Protein AF-A0A1M5XCA6-F1 (afdb_monomer_lite)

Sequence (70 aa):
MQSVIRRHKTLGAWVPRWVPGPCHNPDCEAYVEPGARPDAYEP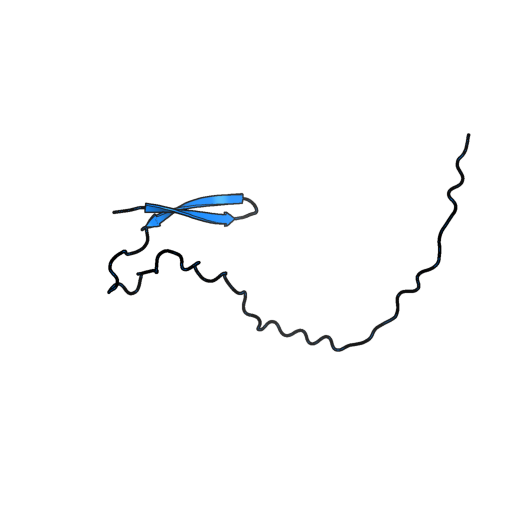DASGVDALGPDAAEPDQEPGAPTARTS

pLDDT: mean 72.37, std 17.54, range [44.75, 96.94]

Foldseek 3Di:
DDWDWDWDDDPNDTDTDIDDDADPDPPDPRHDPVPPDPPDPPPPPPPDDDDDDDDDDDPDDDDDDDDDDD

Radius of gyration: 26.42 Å; chains: 1; bounding box: 48×56×49 Å

Structure (mmCIF, N/CA/C/O backbone):
data_AF-A0A1M5XCA6-F1
#
_entry.id   AF-A0A1M5XCA6-F1
#
loop_
_atom_site.group_PDB
_atom_site.id
_atom_site.type_symbol
_atom_site.label_atom_id
_atom_site.label_alt_id
_atom_site.label_comp_id
_atom_site.label_asym_id
_atom_site.label_entity_id
_atom_site.label_seq_id
_atom_site.pdbx_PDB_ins_code
_atom_site.Cartn_x
_atom_site.Cartn_y
_atom_site.Cartn_z
_atom_site.occupancy
_atom_site.B_iso_or_equiv
_atom_site.auth_seq_id
_atom_site.auth_comp_id
_atom_site.auth_asym_id
_atom_site.auth_atom_id
_atom_site.pdbx_PDB_model_num
ATOM 1 N N . MET A 1 1 ? 17.369 -9.171 1.168 1.00 65.75 1 MET A N 1
ATOM 2 C CA . MET A 1 1 ? 15.903 -8.978 1.124 1.00 65.75 1 MET A CA 1
ATOM 3 C C . MET A 1 1 ? 15.619 -7.677 1.855 1.00 65.75 1 MET A C 1
ATOM 5 O O . MET A 1 1 ? 15.912 -7.617 3.040 1.00 65.75 1 MET A O 1
ATOM 9 N N . GLN A 1 2 ? 15.157 -6.633 1.166 1.00 82.19 2 GLN A N 1
ATOM 10 C CA . GLN A 1 2 ? 14.844 -5.347 1.803 1.00 82.19 2 GLN A CA 1
ATOM 11 C C . GLN A 1 2 ? 13.355 -5.309 2.164 1.00 82.19 2 GLN A C 1
ATOM 13 O O . GLN A 1 2 ? 12.522 -5.732 1.362 1.00 82.19 2 GLN A O 1
ATOM 18 N N . SER A 1 3 ? 13.013 -4.798 3.345 1.00 90.12 3 SER A N 1
ATOM 19 C CA . SER A 1 3 ? 11.626 -4.587 3.773 1.00 90.12 3 SER A CA 1
ATOM 20 C C . SER A 1 3 ? 11.362 -3.109 4.019 1.00 90.12 3 SER A C 1
ATOM 22 O O . SER A 1 3 ? 12.193 -2.428 4.618 1.00 90.12 3 SER A O 1
ATOM 24 N N . VAL A 1 4 ? 10.190 -2.629 3.612 1.00 92.00 4 VAL A N 1
ATOM 25 C CA . VAL A 1 4 ? 9.747 -1.249 3.853 1.00 92.00 4 VAL A CA 1
ATOM 26 C C . VAL A 1 4 ? 8.483 -1.240 4.709 1.00 92.00 4 VAL A C 1
ATOM 28 O O . VAL A 1 4 ? 7.688 -2.182 4.674 1.00 92.00 4 VAL A O 1
ATOM 31 N N . ILE A 1 5 ? 8.285 -0.177 5.490 1.00 94.31 5 ILE A N 1
ATOM 32 C CA . ILE A 1 5 ? 7.056 0.020 6.265 1.00 94.31 5 ILE A CA 1
ATOM 33 C C . ILE A 1 5 ? 6.046 0.757 5.386 1.00 94.31 5 ILE A C 1
ATOM 35 O O . ILE A 1 5 ? 6.268 1.911 5.024 1.00 94.31 5 ILE A O 1
ATOM 39 N N . ARG A 1 6 ? 4.907 0.127 5.095 1.00 92.00 6 ARG A N 1
ATOM 40 C CA . ARG A 1 6 ? 3.716 0.805 4.561 1.00 92.00 6 ARG A CA 1
ATOM 41 C C . ARG A 1 6 ? 2.689 0.991 5.668 1.00 92.00 6 ARG A C 1
ATOM 43 O O . ARG A 1 6 ? 2.620 0.181 6.586 1.00 92.00 6 ARG A O 1
ATOM 50 N N . ARG A 1 7 ? 1.891 2.056 5.605 1.00 96.19 7 ARG A N 1
ATOM 51 C CA . ARG A 1 7 ? 0.807 2.301 6.565 1.00 96.19 7 ARG A CA 1
ATOM 52 C C . ARG A 1 7 ? -0.532 2.270 5.849 1.00 96.19 7 ARG A C 1
ATOM 54 O O . ARG A 1 7 ? -0.656 2.854 4.779 1.00 96.19 7 ARG A O 1
ATOM 61 N N . HIS A 1 8 ? -1.519 1.622 6.453 1.00 93.38 8 HIS A N 1
ATOM 62 C CA . HIS A 1 8 ? -2.910 1.702 6.013 1.00 93.38 8 HIS A CA 1
ATOM 63 C C . HIS A 1 8 ? -3.779 2.238 7.148 1.00 93.38 8 HIS A C 1
ATOM 65 O O . HIS A 1 8 ? -3.477 2.042 8.330 1.00 93.38 8 HIS A O 1
ATOM 71 N N . LYS A 1 9 ? -4.851 2.941 6.787 1.00 96.88 9 LYS A N 1
ATOM 72 C CA . LYS A 1 9 ? -5.802 3.473 7.757 1.00 96.88 9 LYS A CA 1
ATOM 73 C C . LYS A 1 9 ? -6.888 2.435 8.018 1.00 96.88 9 LYS A C 1
ATOM 75 O O . LYS A 1 9 ? -7.476 1.913 7.079 1.00 96.88 9 LYS A O 1
ATOM 80 N N . THR A 1 10 ? -7.149 2.147 9.286 1.00 95.69 10 THR A N 1
ATOM 81 C CA . THR A 1 10 ? -8.182 1.203 9.730 1.00 95.69 10 THR A CA 1
ATOM 82 C C . THR A 1 10 ? -8.902 1.811 10.915 1.00 95.69 10 THR A C 1
ATOM 84 O O . THR A 1 10 ? -8.252 2.144 11.902 1.00 95.69 10 THR A O 1
ATOM 87 N N . LEU A 1 11 ? -10.223 1.985 10.818 1.00 95.06 11 LEU A N 1
ATOM 88 C CA . LEU A 1 11 ? -11.053 2.509 11.915 1.00 95.06 11 LEU A CA 1
ATOM 89 C C . LEU A 1 11 ? -10.482 3.799 12.546 1.00 95.06 11 LEU A C 1
ATOM 91 O O . LEU A 1 11 ? -10.445 3.958 13.760 1.00 95.06 11 LEU A O 1
ATOM 95 N N . GLY A 1 12 ? -9.963 4.707 11.715 1.00 96.06 12 GLY A N 1
ATOM 96 C CA . GLY A 1 12 ? -9.371 5.971 12.168 1.00 96.06 12 GLY A CA 1
ATOM 97 C C . GLY A 1 12 ? -7.904 5.901 12.616 1.00 96.06 12 GLY A C 1
ATOM 98 O O . GLY A 1 12 ? -7.258 6.945 12.666 1.00 96.06 12 GLY A O 1
ATOM 99 N N . ALA A 1 13 ? -7.343 4.714 12.847 1.00 96.62 13 ALA A N 1
ATOM 100 C CA . ALA A 1 13 ? -5.945 4.525 13.233 1.00 96.62 13 ALA A CA 1
ATOM 101 C C . ALA A 1 13 ? -5.044 4.178 12.035 1.00 96.62 13 ALA A C 1
ATOM 103 O O . ALA A 1 13 ? -5.485 3.574 11.058 1.00 96.62 13 ALA A O 1
ATOM 104 N N . TRP A 1 14 ? -3.758 4.530 12.117 1.00 96.94 14 TRP A N 1
ATOM 105 C CA . TRP A 1 14 ? -2.744 4.163 11.123 1.00 96.94 14 TRP A CA 1
ATOM 106 C C . TRP A 1 14 ? -1.949 2.943 11.587 1.00 96.94 14 TRP A C 1
ATOM 108 O O . TRP A 1 14 ? -1.207 3.023 12.564 1.00 96.94 14 TRP A O 1
ATOM 118 N N . VAL A 1 15 ? -2.062 1.832 10.860 1.00 96.75 15 VAL A N 1
ATOM 119 C CA . VAL A 1 15 ? -1.390 0.567 11.185 1.00 96.75 15 VAL A CA 1
ATOM 120 C C . VAL A 1 15 ? -0.164 0.382 10.281 1.00 96.75 15 VAL A C 1
ATOM 122 O O . VAL A 1 15 ? -0.312 0.446 9.056 1.00 96.75 15 VAL A O 1
ATOM 125 N N . PRO A 1 16 ? 1.049 0.171 10.831 1.00 96.44 16 PRO A N 1
ATOM 126 C CA . PRO A 1 16 ? 2.233 -0.147 10.042 1.00 96.44 16 PRO A CA 1
ATOM 127 C C . PRO A 1 16 ? 2.258 -1.625 9.629 1.00 96.44 16 PRO A C 1
ATOM 129 O O . PRO A 1 16 ? 1.959 -2.516 10.419 1.00 96.44 16 PRO A O 1
ATOM 132 N N . ARG A 1 17 ? 2.691 -1.888 8.397 1.00 96.12 17 ARG A N 1
ATOM 133 C CA . ARG A 1 17 ? 2.899 -3.220 7.827 1.00 96.12 17 ARG A CA 1
ATOM 134 C C . ARG A 1 17 ? 4.269 -3.283 7.168 1.00 96.12 17 ARG A C 1
ATOM 136 O O . ARG A 1 17 ? 4.591 -2.442 6.328 1.00 96.12 17 ARG A O 1
ATOM 143 N N . TRP A 1 18 ? 5.039 -4.310 7.502 1.00 94.69 18 TRP A N 1
ATOM 144 C CA . TRP A 1 18 ? 6.273 -4.635 6.796 1.00 94.69 18 TRP A CA 1
ATOM 145 C C . TRP A 1 18 ? 5.937 -5.382 5.515 1.00 94.69 18 TRP A C 1
ATOM 147 O O . TRP A 1 18 ? 5.270 -6.415 5.539 1.00 94.69 18 TRP A O 1
ATOM 157 N N . VAL A 1 19 ? 6.373 -4.836 4.392 1.00 91.81 19 VAL A N 1
ATOM 158 C CA . VAL A 1 19 ? 6.190 -5.431 3.069 1.00 91.81 19 VAL A CA 1
ATOM 159 C C . VAL A 1 19 ? 7.547 -5.591 2.393 1.00 91.81 19 VAL A C 1
ATOM 161 O O . VAL A 1 19 ? 8.488 -4.868 2.744 1.00 91.81 19 VAL A O 1
ATOM 164 N N . PRO A 1 20 ? 7.662 -6.492 1.405 1.00 90.69 20 PRO A N 1
ATOM 165 C CA . PRO A 1 20 ? 8.805 -6.482 0.509 1.00 90.69 20 PRO A CA 1
ATOM 166 C C . PRO A 1 20 ? 9.023 -5.074 -0.057 1.00 90.69 20 PRO A C 1
ATOM 168 O O . PRO A 1 20 ? 8.064 -4.383 -0.424 1.00 90.69 20 PRO A O 1
ATOM 171 N N . GLY A 1 21 ? 10.283 -4.642 -0.062 1.00 87.38 21 GLY A N 1
ATOM 172 C CA . GLY A 1 21 ? 10.706 -3.432 -0.756 1.00 87.38 21 GLY A CA 1
ATOM 173 C C . GLY A 1 21 ? 10.512 -3.550 -2.273 1.00 87.38 21 GLY A C 1
ATOM 174 O O . GLY A 1 21 ? 10.218 -4.639 -2.772 1.00 87.38 21 GLY A O 1
ATOM 175 N N . PRO A 1 22 ? 10.655 -2.439 -3.012 1.00 86.94 22 PRO A N 1
ATOM 176 C CA . PRO A 1 22 ? 10.529 -2.447 -4.468 1.00 86.94 22 PRO A CA 1
ATOM 177 C C . PRO A 1 22 ? 11.566 -3.377 -5.116 1.00 86.94 22 PRO A C 1
ATOM 179 O O . PRO A 1 22 ? 12.675 -3.538 -4.594 1.00 86.94 22 PRO A O 1
ATOM 182 N N . CYS A 1 23 ? 11.221 -3.980 -6.261 1.00 87.69 23 CYS A N 1
ATOM 183 C CA . CYS A 1 23 ? 12.242 -4.624 -7.086 1.00 87.69 23 CYS A CA 1
ATOM 184 C C . CYS A 1 23 ? 13.168 -3.527 -7.632 1.00 87.69 23 CYS A C 1
ATOM 186 O O . CYS A 1 23 ? 12.695 -2.476 -8.051 1.00 87.69 23 CYS A O 1
ATOM 188 N N . HIS A 1 24 ? 14.480 -3.771 -7.617 1.00 84.44 24 HIS A N 1
ATOM 189 C CA . HIS A 1 24 ? 15.483 -2.858 -8.179 1.00 84.44 24 HIS A CA 1
ATOM 190 C C . HIS A 1 24 ? 16.028 -3.323 -9.540 1.00 84.44 24 HIS A C 1
ATOM 192 O O . HIS A 1 24 ? 16.853 -2.631 -10.126 1.00 84.44 24 HIS A O 1
ATOM 198 N N . ASN A 1 25 ? 15.586 -4.482 -10.035 1.00 87.62 25 ASN A N 1
ATOM 199 C CA . ASN A 1 25 ? 15.912 -4.949 -11.378 1.00 87.62 25 ASN A CA 1
ATOM 200 C C . ASN A 1 25 ? 14.966 -4.272 -12.388 1.00 87.62 25 ASN A C 1
ATOM 202 O O . ASN A 1 25 ? 13.764 -4.486 -12.256 1.00 87.62 25 ASN A O 1
ATOM 206 N N . PRO A 1 26 ? 15.462 -3.505 -13.372 1.00 86.69 26 PRO A N 1
ATOM 207 C CA . PRO A 1 26 ? 14.618 -2.841 -14.369 1.00 86.69 26 PRO A CA 1
ATOM 208 C C . PRO A 1 26 ? 13.802 -3.805 -15.247 1.00 86.69 26 PRO A C 1
ATOM 210 O O . PRO A 1 26 ? 12.782 -3.397 -15.786 1.00 86.69 26 PRO A O 1
ATOM 213 N N . ASP A 1 27 ? 14.193 -5.078 -15.351 1.00 89.75 27 ASP A N 1
ATOM 214 C CA . ASP A 1 27 ? 13.443 -6.098 -16.099 1.00 89.75 27 ASP A CA 1
ATOM 215 C C . ASP A 1 27 ? 12.287 -6.724 -15.285 1.00 89.75 27 ASP A C 1
ATOM 217 O O . ASP A 1 27 ? 11.534 -7.557 -15.789 1.00 89.75 27 ASP A O 1
ATOM 221 N N . CYS A 1 28 ? 12.144 -6.368 -14.002 1.00 87.31 28 CYS A N 1
ATOM 222 C CA . CYS A 1 28 ? 11.029 -6.814 -13.164 1.00 87.31 28 CYS A CA 1
ATOM 223 C C . CYS A 1 28 ? 9.733 -6.090 -13.549 1.00 87.31 28 CYS A C 1
ATOM 225 O O . CYS A 1 28 ? 9.673 -4.867 -13.485 1.00 87.31 28 CYS A O 1
ATOM 227 N N . GLU A 1 29 ? 8.637 -6.834 -13.705 1.00 84.06 29 GLU A N 1
ATOM 228 C CA . GLU A 1 29 ? 7.285 -6.251 -13.790 1.00 84.06 29 GLU A CA 1
ATOM 229 C C . GLU A 1 29 ? 6.922 -5.414 -12.543 1.00 84.06 29 GLU A C 1
ATOM 231 O O . GLU A 1 29 ? 6.179 -4.444 -12.617 1.00 84.06 29 GLU A O 1
ATOM 236 N N . ALA A 1 30 ? 7.496 -5.755 -11.385 1.00 81.94 30 ALA A N 1
ATOM 237 C CA . ALA A 1 30 ? 7.311 -5.036 -10.123 1.00 81.94 30 ALA A CA 1
ATOM 238 C C . ALA A 1 30 ? 8.341 -3.911 -9.871 1.00 81.94 30 ALA A C 1
ATOM 240 O O . ALA A 1 30 ? 8.433 -3.412 -8.743 1.00 81.94 30 ALA A O 1
ATOM 241 N N . TYR A 1 31 ? 9.177 -3.561 -10.857 1.00 83.75 31 TYR A N 1
ATOM 242 C CA . TYR A 1 31 ? 10.097 -2.428 -10.750 1.00 83.75 31 TYR A CA 1
ATOM 243 C C . TYR A 1 31 ? 9.311 -1.118 -10.766 1.00 83.75 31 TYR A C 1
ATOM 245 O O . TYR A 1 31 ? 8.442 -0.909 -11.606 1.00 83.75 31 TYR A O 1
ATOM 253 N N . VAL A 1 32 ? 9.629 -0.223 -9.837 1.00 80.62 32 VAL A N 1
ATOM 254 C CA . VAL A 1 32 ? 9.059 1.125 -9.793 1.00 80.62 32 VAL A CA 1
ATOM 255 C C . VAL A 1 32 ? 10.220 2.100 -9.846 1.00 80.62 32 VAL A C 1
ATOM 257 O O . VAL A 1 32 ? 11.132 2.000 -9.019 1.00 80.62 32 VAL A O 1
ATOM 260 N N . GLU A 1 33 ? 10.191 3.038 -10.797 1.00 79.50 33 GLU A N 1
ATOM 261 C CA . GLU A 1 33 ? 11.229 4.063 -10.886 1.00 79.50 33 GLU A CA 1
ATOM 262 C C . GLU A 1 33 ? 11.306 4.866 -9.575 1.00 79.50 33 GLU A C 1
ATOM 264 O O . GLU A 1 33 ? 10.283 5.340 -9.062 1.00 79.50 33 GLU A O 1
ATOM 269 N N . PRO A 1 34 ? 12.508 5.034 -8.998 1.00 72.94 34 PRO A N 1
ATOM 270 C CA . PRO A 1 34 ? 12.678 5.771 -7.757 1.00 72.94 34 PRO A CA 1
ATOM 271 C C . PRO A 1 34 ? 12.279 7.240 -7.954 1.00 72.94 34 PRO A C 1
ATOM 273 O O . PRO A 1 34 ? 12.966 8.000 -8.627 1.00 72.94 34 PRO A O 1
ATOM 276 N N . GLY A 1 35 ? 11.164 7.644 -7.339 1.00 70.25 35 GLY A N 1
ATOM 277 C CA . GLY A 1 35 ? 10.603 8.996 -7.461 1.00 70.25 35 GLY A CA 1
ATOM 278 C C . GLY A 1 35 ? 9.234 9.044 -8.140 1.00 70.25 35 GLY A C 1
ATOM 279 O O . GLY A 1 35 ? 8.526 10.039 -7.981 1.00 70.25 35 GLY A O 1
ATOM 280 N N . ALA A 1 36 ? 8.807 7.961 -8.796 1.00 68.12 36 ALA A N 1
ATOM 281 C CA . ALA A 1 36 ? 7.412 7.790 -9.172 1.00 68.12 36 ALA A CA 1
ATOM 282 C C . ALA A 1 36 ? 6.581 7.652 -7.887 1.00 68.12 36 ALA A C 1
ATOM 284 O O . ALA A 1 36 ? 6.759 6.710 -7.107 1.00 68.12 36 ALA A O 1
ATOM 285 N N . ARG A 1 37 ? 5.695 8.617 -7.609 1.00 60.88 37 ARG A N 1
ATOM 286 C CA . ARG A 1 37 ? 4.671 8.399 -6.582 1.00 60.88 37 ARG A CA 1
ATOM 287 C C . ARG A 1 37 ? 3.761 7.294 -7.116 1.00 60.88 37 ARG A C 1
ATOM 289 O O . ARG A 1 37 ? 3.327 7.435 -8.257 1.00 60.88 37 ARG A O 1
ATOM 296 N N . PRO A 1 38 ? 3.477 6.228 -6.343 1.00 63.34 38 PRO A N 1
ATOM 297 C CA . PRO A 1 38 ? 2.385 5.342 -6.711 1.00 63.34 38 PRO A CA 1
ATOM 298 C C . PRO A 1 38 ? 1.163 6.244 -6.836 1.00 63.34 38 PRO A C 1
ATOM 300 O O . PRO A 1 38 ? 0.917 7.067 -5.946 1.00 63.34 38 PRO A O 1
ATOM 303 N N . ASP A 1 39 ? 0.524 6.175 -7.995 1.00 58.03 39 ASP A N 1
ATOM 304 C CA . ASP A 1 39 ? -0.698 6.877 -8.329 1.00 58.03 39 ASP A CA 1
ATOM 305 C C . ASP A 1 39 ? -1.595 6.921 -7.091 1.00 58.03 39 ASP A C 1
ATOM 307 O O . ASP A 1 39 ? -1.842 5.914 -6.418 1.00 58.03 39 ASP A O 1
ATOM 311 N N . ALA A 1 40 ? -1.971 8.142 -6.700 1.00 53.41 40 ALA A N 1
ATOM 312 C CA . ALA A 1 40 ? -3.010 8.305 -5.708 1.00 53.41 40 ALA A CA 1
ATOM 313 C C . ALA A 1 40 ? -4.184 7.463 -6.202 1.00 53.41 40 ALA A C 1
ATOM 315 O O . ALA A 1 40 ? -4.549 7.572 -7.366 1.00 53.41 40 ALA A O 1
ATOM 316 N N . TYR A 1 41 ? -4.704 6.589 -5.343 1.00 54.00 41 TYR A N 1
ATOM 317 C CA . TYR A 1 41 ? -5.955 5.890 -5.588 1.00 54.00 41 TYR A CA 1
ATOM 318 C C . TYR A 1 41 ? -6.989 6.947 -5.991 1.00 54.00 41 TYR A C 1
ATOM 320 O O . TYR A 1 41 ? -7.487 7.664 -5.124 1.00 54.00 41 TYR A O 1
ATOM 328 N N . GLU A 1 42 ? -7.225 7.104 -7.293 1.00 53.56 42 GLU A N 1
ATOM 329 C CA . GLU A 1 42 ? -8.301 7.913 -7.844 1.00 53.56 42 GLU A CA 1
ATOM 330 C C . GLU A 1 42 ? -9.547 7.057 -7.607 1.00 53.56 42 GLU A C 1
ATOM 332 O O . GLU A 1 42 ? -9.690 6.012 -8.252 1.00 53.56 42 GLU A O 1
ATOM 337 N N . PRO A 1 43 ? -10.412 7.379 -6.626 1.00 50.44 43 PRO A N 1
ATOM 338 C CA . PRO A 1 43 ? -11.699 6.717 -6.570 1.00 50.44 43 PRO A CA 1
ATOM 339 C C . PRO A 1 43 ? -12.381 6.992 -7.908 1.00 50.44 43 PRO A C 1
ATOM 341 O O . PRO A 1 43 ? -12.540 8.149 -8.288 1.00 50.44 43 PRO A O 1
ATOM 344 N N . ASP A 1 44 ? -12.699 5.911 -8.618 1.00 49.03 44 ASP A N 1
ATOM 345 C CA . ASP A 1 44 ? -13.486 5.871 -9.846 1.00 49.03 44 ASP A CA 1
ATOM 346 C C . ASP A 1 44 ? -14.454 7.061 -9.938 1.00 49.03 44 ASP A C 1
ATOM 348 O O . ASP A 1 44 ? -15.462 7.132 -9.234 1.00 49.03 44 ASP A O 1
ATOM 352 N N . ALA A 1 45 ? -14.126 8.017 -10.808 1.00 56.44 45 ALA A N 1
ATOM 353 C CA . ALA A 1 45 ? -14.965 9.162 -11.136 1.00 56.44 45 ALA A CA 1
ATOM 354 C C . ALA A 1 45 ? -16.143 8.758 -12.049 1.00 56.44 45 ALA A C 1
ATOM 356 O O . ALA A 1 45 ? -16.560 9.533 -12.907 1.00 56.44 45 ALA A O 1
ATOM 357 N N . SER A 1 46 ? -16.696 7.556 -11.857 1.00 57.91 46 SER A N 1
ATOM 358 C CA . SER A 1 46 ? -17.967 7.111 -12.437 1.00 57.91 46 SER A CA 1
ATOM 359 C C . SER A 1 46 ? -19.053 7.025 -11.359 1.00 57.91 46 SER A C 1
ATOM 361 O O . SER A 1 46 ? -19.829 6.077 -11.294 1.00 57.91 46 SER A O 1
ATOM 363 N N . GLY A 1 47 ? -19.135 8.047 -10.507 1.00 45.97 47 GLY A N 1
ATOM 364 C CA . GLY A 1 47 ? -20.319 8.353 -9.706 1.00 45.97 47 GLY A CA 1
ATOM 365 C C . GLY A 1 47 ? -21.085 9.492 -10.368 1.00 45.97 47 GLY A C 1
ATOM 366 O O . GLY A 1 47 ? -20.759 10.658 -10.177 1.00 45.97 47 GLY A O 1
ATOM 367 N N . VAL A 1 48 ? -22.058 9.151 -11.206 1.00 54.25 48 VAL A N 1
ATOM 368 C CA . VAL A 1 48 ? -22.947 10.103 -11.876 1.00 54.25 48 VAL A CA 1
ATOM 369 C C . VAL A 1 48 ? -23.892 10.776 -10.873 1.00 54.25 48 VAL A C 1
ATOM 371 O O . VAL A 1 48 ? -24.842 10.154 -10.425 1.00 54.25 48 VAL A O 1
ATOM 374 N N . ASP A 1 49 ? -23.700 12.066 -10.601 1.00 54.00 49 ASP A N 1
ATOM 375 C CA . ASP A 1 49 ? -24.771 12.947 -10.120 1.00 54.00 49 ASP A CA 1
ATOM 376 C C . 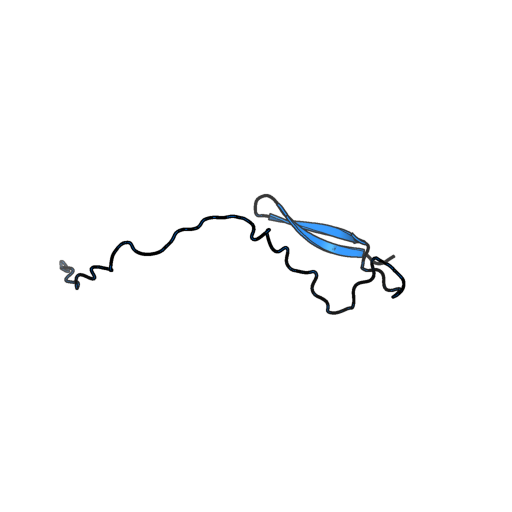ASP A 1 49 ? -24.735 14.243 -10.933 1.00 54.00 49 ASP A C 1
ATOM 378 O O . ASP A 1 49 ? -24.046 15.217 -10.627 1.00 54.00 49 ASP A O 1
ATOM 382 N N . ALA A 1 50 ? -25.475 14.225 -12.039 1.00 55.25 50 ALA A N 1
ATOM 383 C CA . ALA A 1 50 ? -25.831 15.422 -12.775 1.00 55.25 50 ALA A CA 1
ATOM 384 C C . ALA A 1 50 ? -26.841 16.232 -11.948 1.00 55.25 50 ALA A C 1
ATOM 386 O O . ALA A 1 50 ? -28.047 16.022 -12.052 1.00 55.25 50 ALA A O 1
ATOM 387 N N . LEU A 1 51 ? -26.360 17.184 -11.153 1.00 55.88 51 LEU A N 1
ATOM 388 C CA . LEU A 1 51 ? -27.182 18.310 -10.716 1.00 55.88 51 LEU A CA 1
ATOM 389 C C . LEU A 1 51 ? -26.846 19.501 -11.618 1.00 55.88 51 LEU A C 1
ATOM 391 O O . LEU A 1 51 ? -25.831 20.173 -11.452 1.00 55.88 51 LEU A O 1
ATOM 395 N N . GLY A 1 52 ? -27.688 19.689 -12.638 1.00 44.75 52 GLY A N 1
ATOM 396 C CA . GLY A 1 52 ? -27.727 20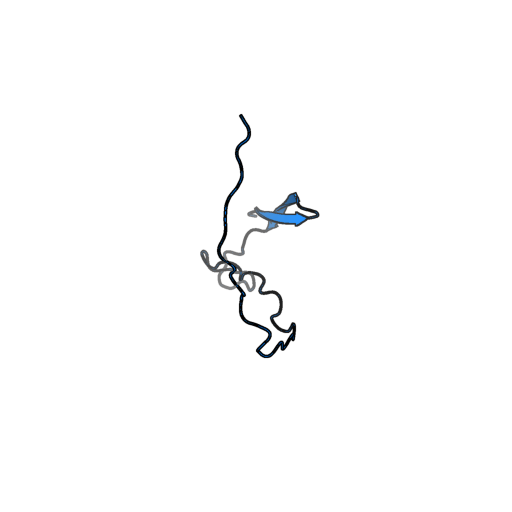.908 -13.446 1.00 44.75 52 GLY A CA 1
ATOM 397 C C . GLY A 1 52 ? -28.148 22.141 -12.622 1.00 44.75 52 GLY A C 1
ATOM 398 O O . GLY A 1 52 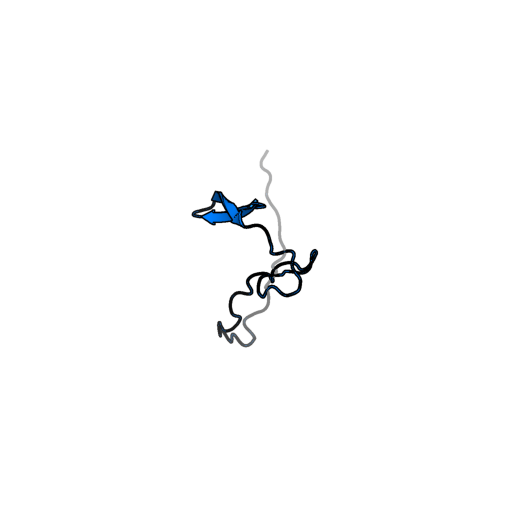? -28.563 21.994 -11.473 1.00 44.75 52 GLY A O 1
ATOM 399 N N . PRO A 1 53 ? -28.011 23.351 -13.195 1.00 55.81 53 PRO A N 1
ATOM 400 C CA . PRO A 1 53 ? -27.890 24.607 -12.455 1.00 55.81 53 PRO A CA 1
ATOM 401 C C . PRO A 1 53 ? -29.230 25.199 -11.980 1.00 55.81 53 PRO A C 1
ATOM 403 O O . PRO A 1 53 ? -30.288 24.868 -12.507 1.00 55.81 53 PRO A O 1
ATOM 406 N N . ASP A 1 54 ? -29.101 26.151 -11.047 1.00 55.00 54 ASP A N 1
ATOM 407 C CA . ASP A 1 54 ? -30.088 27.126 -10.549 1.00 55.00 54 ASP A CA 1
ATOM 408 C C . ASP A 1 54 ? -31.061 26.700 -9.430 1.00 55.00 54 ASP A C 1
ATOM 410 O O . ASP A 1 54 ? -32.149 26.177 -9.661 1.00 55.00 54 ASP A O 1
ATOM 414 N N . ALA A 1 55 ? -30.700 27.063 -8.192 1.00 51.47 55 ALA A N 1
ATOM 415 C CA . ALA A 1 55 ? -31.661 27.420 -7.151 1.00 51.47 55 ALA A CA 1
ATOM 416 C C . ALA A 1 55 ? -31.059 28.450 -6.170 1.00 51.47 55 ALA A C 1
ATOM 418 O O . ALA A 1 55 ? -30.385 28.093 -5.209 1.00 51.47 55 ALA A O 1
ATOM 419 N N . ALA A 1 56 ? -31.400 29.712 -6.441 1.00 52.84 56 ALA A N 1
ATOM 420 C CA . ALA A 1 56 ? -31.580 30.834 -5.517 1.00 52.84 56 ALA A CA 1
ATOM 421 C C . ALA A 1 56 ? -30.348 31.536 -4.894 1.00 52.84 56 ALA A C 1
ATOM 423 O O . ALA A 1 56 ? -29.559 30.985 -4.133 1.00 52.84 56 ALA A O 1
ATOM 424 N N . GLU A 1 57 ? -30.290 32.826 -5.227 1.00 54.75 57 GLU A N 1
ATOM 425 C CA . GLU A 1 57 ? -29.466 33.938 -4.741 1.00 54.75 57 GLU A CA 1
ATOM 426 C C . GLU A 1 57 ? -29.365 34.040 -3.198 1.00 54.75 57 GLU A C 1
ATOM 428 O O . GLU A 1 57 ? -30.346 33.760 -2.504 1.00 54.75 57 GLU A O 1
ATOM 433 N N . PRO A 1 58 ? -28.214 34.463 -2.629 1.00 52.16 58 PRO A N 1
ATOM 434 C CA . PRO A 1 58 ? -28.090 34.689 -1.192 1.00 52.16 58 PRO A CA 1
ATOM 435 C C . PRO A 1 58 ? -28.716 36.034 -0.788 1.00 52.16 58 PRO A C 1
ATOM 437 O O . PRO A 1 58 ? -28.151 37.094 -1.063 1.00 52.16 58 PRO A O 1
ATOM 440 N N . ASP A 1 59 ? -29.845 35.993 -0.078 1.00 56.00 59 ASP A N 1
ATOM 441 C CA . ASP A 1 59 ? -30.361 37.154 0.653 1.00 56.00 59 ASP A CA 1
ATOM 442 C C . ASP A 1 59 ? -29.439 37.444 1.849 1.00 56.00 59 ASP A C 1
ATOM 444 O O . ASP A 1 59 ? -29.444 36.762 2.875 1.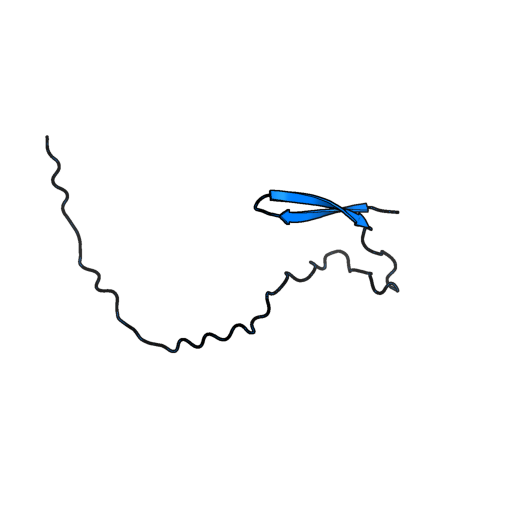00 56.00 59 ASP A O 1
ATOM 448 N N . GLN A 1 60 ? -28.553 38.419 1.662 1.00 62.53 60 GLN A N 1
ATOM 449 C CA . GLN A 1 60 ? -27.673 38.941 2.698 1.00 62.53 60 GLN A CA 1
ATOM 450 C C . GLN A 1 60 ? -28.380 40.110 3.385 1.00 62.53 60 GLN A C 1
ATOM 452 O O . GLN A 1 60 ? -28.167 41.265 3.010 1.00 62.53 60 GLN A O 1
ATOM 457 N N . GLU A 1 61 ? -29.195 39.842 4.406 1.00 60.06 61 GLU A N 1
ATOM 458 C CA . GLU A 1 61 ? -29.688 40.929 5.255 1.00 60.06 61 GLU A CA 1
ATOM 459 C C . GLU A 1 61 ? -28.554 41.506 6.142 1.00 60.06 61 GLU A C 1
ATOM 461 O O . GLU A 1 61 ? -27.800 40.758 6.781 1.00 60.06 61 GLU A O 1
ATOM 466 N N . PRO A 1 62 ? -28.389 42.845 6.185 1.00 51.94 62 PRO A N 1
ATOM 467 C CA . PRO A 1 62 ? -27.337 43.527 6.936 1.00 51.94 62 PRO A CA 1
ATOM 468 C C . PRO A 1 62 ? -27.632 43.569 8.445 1.00 51.94 62 PRO A C 1
ATOM 470 O O . PRO A 1 62 ? -28.766 43.738 8.882 1.00 51.94 62 PRO A O 1
ATOM 473 N N . GLY A 1 63 ? -26.584 43.415 9.259 1.00 55.09 63 GLY A N 1
ATOM 474 C CA . GLY A 1 63 ? -26.714 43.143 10.693 1.00 55.09 63 GLY A CA 1
ATOM 475 C C . GLY A 1 63 ? -26.858 44.326 11.668 1.00 55.09 63 GLY A C 1
ATOM 476 O O . GLY A 1 63 ? -26.787 45.496 11.299 1.00 55.09 63 GLY A O 1
ATOM 477 N N . ALA A 1 64 ? -26.895 43.914 12.952 1.00 51.78 64 ALA A N 1
ATOM 478 C CA . ALA A 1 64 ? -26.670 44.628 14.230 1.00 51.78 64 ALA A CA 1
ATOM 479 C C . ALA A 1 64 ? -27.845 45.462 14.815 1.00 51.78 64 ALA A C 1
ATOM 481 O O . ALA A 1 64 ? -28.630 46.003 14.046 1.00 51.78 64 ALA A O 1
ATOM 482 N N . PRO A 1 65 ? -27.979 45.616 16.166 1.00 55.62 65 PRO A N 1
ATOM 483 C CA . PRO A 1 65 ? -26.925 45.502 17.188 1.00 55.62 65 PRO A CA 1
ATOM 484 C C . PRO A 1 65 ? -27.222 44.593 18.402 1.00 55.62 65 PRO A C 1
ATOM 486 O O . PRO A 1 65 ? -28.351 44.430 18.855 1.00 55.62 65 PRO A O 1
A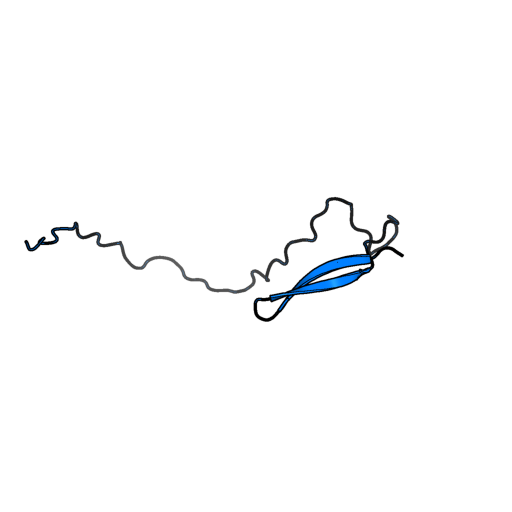TOM 489 N N . THR A 1 66 ? -26.157 44.064 19.011 1.00 62.84 66 THR A N 1
ATOM 490 C CA . THR A 1 66 ? -26.210 43.448 20.345 1.00 62.84 66 THR A CA 1
ATOM 491 C C . THR A 1 66 ? -26.290 44.528 21.422 1.00 62.84 66 THR A C 1
ATOM 493 O O . THR A 1 66 ? -25.351 45.313 21.585 1.00 62.84 66 THR A O 1
ATOM 496 N N . ALA A 1 67 ? -27.377 44.542 22.191 1.00 57.53 67 ALA A N 1
ATOM 497 C CA . ALA A 1 67 ? -27.468 45.315 23.423 1.00 57.53 67 ALA A CA 1
ATOM 498 C C . ALA A 1 67 ? -26.495 44.745 24.472 1.00 57.53 67 ALA A C 1
ATOM 500 O O . ALA A 1 67 ? -26.479 43.542 24.731 1.00 57.53 67 ALA A O 1
ATOM 501 N N . ARG A 1 68 ? -25.670 45.610 25.067 1.00 64.62 68 ARG A N 1
ATOM 502 C CA . ARG A 1 68 ? -24.759 45.269 26.165 1.00 64.62 68 ARG A CA 1
ATOM 503 C C . ARG A 1 68 ? -25.391 45.781 27.467 1.00 64.62 68 ARG A C 1
ATOM 505 O O . ARG A 1 68 ? -25.496 46.989 27.649 1.00 64.62 68 ARG A O 1
ATOM 512 N N . THR A 1 69 ? -25.844 44.878 28.335 1.00 64.62 69 THR A N 1
ATOM 513 C CA . THR A 1 69 ? -26.344 45.219 29.681 1.00 64.62 69 THR A CA 1
ATOM 514 C C . THR A 1 69 ? -25.168 45.501 30.622 1.00 64.62 69 THR A C 1
ATOM 516 O O . THR A 1 69 ? -24.148 44.814 30.544 1.00 64.62 69 THR A O 1
ATOM 519 N N . SER A 1 70 ? -25.306 46.546 31.449 1.00 65.38 70 SER A N 1
ATOM 520 C CA . SER A 1 70 ? -24.388 46.925 32.542 1.00 65.38 70 SER A CA 1
ATOM 521 C C . SER A 1 70 ? -24.671 46.165 33.830 1.00 65.38 70 SER A C 1
ATOM 523 O O . SER A 1 70 ? -25.849 45.796 34.033 1.00 65.38 70 SER A O 1
#

Secondary structure (DSSP, 8-state):
--EEEEEEEETTEEEEEEEEPPB--TT-TTB--TT---------S-------S-----------------